Protein AF-A0A436ZNG6-F1 (afdb_monomer_lite)

Foldseek 3Di:
DAWFQPCLVHFTFDDDPDDDDDPVLCVLLCVLPVDDAPDDSSVVVSRNVSQVSQVVVVHHDAALDPVRVVDDPCRPDPDFGDQCDALRVVRHHRDVVSVDDDDQPDPCNVVVVVVVVVLQVQLPDDCCRPVVDPDDDDDDPRNPRPVVCVVVVHD

Organism: Arthrobotrys flagrans (NCBI:txid97331)

Radius of gyration: 19.86 Å; chains: 1; bounding box: 42×48×47 Å

pLDDT: mean 78.35, std 15.85, range [36.91, 95.5]

Structure (mmCIF, N/CA/C/O backbone):
data_AF-A0A436ZNG6-F1
#
_entry.id   AF-A0A436ZNG6-F1
#
loop_
_atom_site.group_PDB
_atom_site.id
_atom_site.type_symbol
_atom_site.label_atom_id
_atom_site.label_alt_id
_atom_site.label_comp_id
_atom_site.label_asym_id
_atom_site.label_entity_id
_atom_site.label_seq_id
_atom_site.pdbx_PDB_ins_code
_atom_site.Cartn_x
_atom_site.Cartn_y
_atom_site.Cartn_z
_atom_site.occupancy
_atom_site.B_iso_or_equiv
_atom_site.auth_seq_id
_atom_site.auth_comp_id
_atom_site.auth_asym_id
_atom_site.auth_atom_id
_atom_site.pdbx_PDB_model_num
ATOM 1 N N . MET A 1 1 ? -3.598 -1.957 -0.578 1.00 85.25 1 MET A N 1
ATOM 2 C CA . MET A 1 1 ? -4.016 -2.602 0.681 1.00 85.25 1 MET A CA 1
ATOM 3 C C . MET A 1 1 ? -2.782 -3.101 1.379 1.00 85.25 1 MET A C 1
ATOM 5 O O . MET A 1 1 ? -2.609 -2.779 2.544 1.00 85.25 1 MET A O 1
ATOM 9 N N . THR A 1 2 ? -1.914 -3.774 0.630 1.00 90.81 2 THR A N 1
ATOM 10 C CA . THR A 1 2 ? -0.556 -4.109 1.027 1.00 90.81 2 THR A CA 1
ATOM 11 C C . THR A 1 2 ? 0.456 -3.202 0.328 1.00 90.81 2 THR A C 1
ATOM 13 O O . THR A 1 2 ? 0.092 -2.440 -0.572 1.00 90.81 2 THR A O 1
ATOM 16 N N . PHE A 1 3 ? 1.711 -3.250 0.756 1.00 92.12 3 PHE A N 1
ATOM 17 C CA . PHE A 1 3 ? 2.832 -2.494 0.219 1.00 92.12 3 PHE A CA 1
ATOM 18 C C . PHE A 1 3 ? 3.901 -3.484 -0.224 1.00 92.12 3 PHE A C 1
ATOM 20 O O . PHE A 1 3 ? 4.238 -4.379 0.540 1.00 92.12 3 PHE A O 1
ATOM 27 N N . ASN A 1 4 ? 4.422 -3.339 -1.437 1.00 93.56 4 ASN A N 1
ATOM 28 C CA . ASN A 1 4 ? 5.529 -4.139 -1.941 1.00 93.56 4 ASN A CA 1
ATOM 29 C C . ASN A 1 4 ? 6.797 -3.287 -1.935 1.00 93.56 4 ASN A C 1
ATOM 31 O O . ASN A 1 4 ? 6.816 -2.187 -2.502 1.00 93.56 4 ASN A O 1
ATOM 35 N N . CYS A 1 5 ? 7.842 -3.782 -1.270 1.00 93.31 5 CYS A N 1
ATOM 36 C CA . CYS A 1 5 ? 9.083 -3.036 -1.101 1.00 93.31 5 CYS A CA 1
ATOM 37 C C . CYS A 1 5 ? 10.134 -3.341 -2.159 1.00 93.31 5 CYS A C 1
ATOM 39 O O . CYS A 1 5 ? 11.166 -2.659 -2.185 1.00 93.31 5 CYS A O 1
ATOM 41 N N . ASP A 1 6 ? 9.858 -4.288 -3.055 1.00 91.62 6 ASP A N 1
ATOM 42 C CA . ASP A 1 6 ? 10.644 -4.465 -4.259 1.00 91.62 6 ASP A CA 1
ATOM 43 C C . ASP A 1 6 ? 10.312 -3.326 -5.230 1.00 91.62 6 ASP A C 1
ATOM 45 O O . ASP A 1 6 ? 9.148 -3.127 -5.601 1.00 91.62 6 ASP A O 1
ATOM 49 N N . PRO A 1 7 ? 11.313 -2.543 -5.669 1.00 86.75 7 PRO A N 1
ATOM 50 C CA . PRO A 1 7 ? 11.101 -1.417 -6.565 1.00 86.75 7 PRO A CA 1
ATOM 51 C C . PRO A 1 7 ? 10.911 -1.914 -8.003 1.00 86.75 7 PRO A C 1
ATOM 53 O O . PRO A 1 7 ? 11.687 -1.586 -8.903 1.00 86.75 7 PRO A O 1
ATOM 56 N N . ILE A 1 8 ? 9.872 -2.714 -8.240 1.00 79.19 8 ILE A N 1
ATOM 57 C CA . ILE A 1 8 ? 9.480 -3.142 -9.580 1.00 79.19 8 ILE A CA 1
ATOM 58 C C . ILE A 1 8 ? 9.109 -1.875 -10.364 1.00 79.19 8 ILE A C 1
ATOM 60 O O . ILE A 1 8 ? 8.271 -1.077 -9.941 1.00 79.19 8 ILE A O 1
ATOM 64 N N . TYR A 1 9 ? 9.800 -1.641 -11.483 1.00 84.75 9 TYR A N 1
ATOM 65 C CA . TYR A 1 9 ? 9.771 -0.381 -12.244 1.00 84.75 9 TYR A CA 1
ATOM 66 C C . TYR A 1 9 ? 10.343 0.848 -11.511 1.00 84.75 9 TYR A C 1
ATOM 68 O O . TYR A 1 9 ? 10.040 1.987 -11.866 1.00 84.75 9 TYR A O 1
ATOM 76 N N . GLY A 1 10 ? 11.220 0.644 -10.528 1.00 86.06 10 GLY A N 1
ATOM 77 C CA . GLY A 1 10 ? 12.022 1.691 -9.888 1.00 86.06 10 GLY A CA 1
ATOM 78 C C . GLY A 1 10 ? 11.337 2.434 -8.741 1.00 86.06 10 GLY A C 1
ATOM 79 O O . GLY A 1 10 ? 11.902 3.403 -8.243 1.00 86.06 10 GLY A O 1
ATOM 80 N N . VAL A 1 11 ? 10.138 2.015 -8.326 1.00 90.44 11 VAL A N 1
ATOM 81 C CA . VAL A 1 11 ? 9.398 2.612 -7.202 1.00 90.44 11 VAL A CA 1
ATOM 82 C C . VAL A 1 11 ? 8.705 1.503 -6.408 1.00 90.44 11 VAL A C 1
ATOM 84 O O . VAL A 1 11 ? 8.101 0.602 -6.991 1.00 90.44 11 VAL A O 1
ATOM 87 N N . ARG A 1 12 ? 8.798 1.566 -5.076 1.00 92.62 12 ARG A N 1
ATOM 88 C CA . ARG A 1 12 ? 8.018 0.715 -4.165 1.00 92.62 12 ARG A CA 1
ATOM 89 C C . ARG A 1 12 ? 6.568 1.157 -4.183 1.00 92.62 12 ARG A C 1
ATOM 91 O O . ARG A 1 12 ? 6.310 2.356 -4.238 1.00 92.62 12 ARG A O 1
ATOM 98 N N . HIS A 1 13 ? 5.632 0.224 -4.154 1.00 93.44 13 HIS A N 1
ATOM 99 C CA . HIS A 1 13 ? 4.254 0.542 -4.502 1.00 93.44 13 HIS A CA 1
ATOM 100 C C . HIS A 1 13 ? 3.241 -0.188 -3.624 1.00 93.44 13 HIS A C 1
ATOM 102 O O . HIS A 1 13 ? 3.488 -1.311 -3.185 1.00 93.44 13 HIS A O 1
ATOM 108 N N . PRO A 1 14 ? 2.073 0.424 -3.368 1.00 92.38 14 PRO A N 1
ATOM 109 C CA . PRO A 1 14 ? 0.959 -0.275 -2.779 1.00 92.38 14 PRO A CA 1
ATOM 110 C C . PRO A 1 14 ? 0.359 -1.232 -3.812 1.00 92.38 14 PRO A C 1
ATOM 112 O O . PRO A 1 14 ? -0.076 -0.807 -4.884 1.00 92.38 14 PRO A O 1
ATOM 115 N N . GLN A 1 15 ? 0.266 -2.503 -3.440 1.00 90.19 15 GLN A N 1
ATOM 116 C CA . GLN A 1 15 ? -0.502 -3.504 -4.168 1.00 90.19 15 GLN A CA 1
ATOM 117 C C . GLN A 1 15 ? -1.955 -3.388 -3.713 1.00 90.19 15 GLN A C 1
ATOM 119 O O . GLN A 1 15 ? -2.289 -3.563 -2.528 1.00 90.19 15 GLN A O 1
ATOM 124 N N . SER A 1 16 ? -2.841 -2.950 -4.606 1.00 82.56 16 SER A N 1
ATOM 125 C CA . SER A 1 16 ? -4.195 -2.593 -4.188 1.00 82.56 16 SER A CA 1
ATOM 126 C C . SER A 1 16 ? -5.245 -2.688 -5.275 1.00 82.56 16 SER A C 1
ATOM 128 O O . SER A 1 16 ? -5.137 -2.077 -6.336 1.00 82.56 16 SER A O 1
ATOM 130 N N . MET A 1 17 ? -6.360 -3.314 -4.903 1.00 79.19 17 MET A N 1
ATOM 131 C CA . MET A 1 17 ? -7.608 -3.275 -5.664 1.00 79.19 17 MET A CA 1
ATOM 132 C C . MET A 1 17 ? -8.446 -2.022 -5.356 1.00 79.19 17 MET A C 1
ATOM 134 O O . MET A 1 17 ? -9.339 -1.678 -6.121 1.00 79.19 17 MET A O 1
ATOM 138 N N . ILE A 1 18 ? -8.170 -1.328 -4.243 1.00 85.12 18 ILE A N 1
ATOM 139 C CA . ILE A 1 18 ? -8.943 -0.165 -3.775 1.00 85.12 18 ILE A CA 1
ATOM 140 C C . ILE A 1 18 ? -7.989 0.969 -3.381 1.00 85.12 18 ILE A C 1
ATOM 142 O O . ILE A 1 18 ? -7.026 0.747 -2.648 1.00 85.12 18 ILE A O 1
ATOM 146 N N . PHE A 1 19 ? -8.260 2.193 -3.835 1.00 88.00 19 PHE A N 1
ATOM 147 C CA . PHE A 1 19 ? -7.550 3.399 -3.400 1.00 88.00 19 PHE A CA 1
ATOM 148 C C . PHE A 1 19 ? -8.512 4.292 -2.626 1.00 88.00 19 PHE A C 1
ATOM 150 O O . PHE A 1 19 ? -9.585 4.628 -3.122 1.00 88.00 19 PHE A O 1
ATOM 157 N N . ALA A 1 20 ? -8.118 4.678 -1.417 1.00 88.38 20 ALA A N 1
ATOM 158 C CA . ALA A 1 20 ? -8.790 5.721 -0.660 1.00 88.38 20 ALA A CA 1
ATOM 159 C C . ALA A 1 20 ? -8.040 7.031 -0.905 1.00 88.38 20 ALA A C 1
ATOM 161 O O . ALA A 1 20 ? -6.853 7.136 -0.611 1.00 88.38 20 ALA A O 1
ATOM 162 N N . THR A 1 21 ? -8.719 7.999 -1.506 1.00 90.44 21 THR A N 1
ATOM 163 C CA . THR A 1 21 ? -8.119 9.255 -1.955 1.00 90.44 21 THR A CA 1
ATOM 164 C C . THR A 1 21 ? -9.147 10.374 -1.860 1.00 90.44 21 THR A C 1
ATOM 166 O O . THR A 1 21 ? -10.346 10.139 -2.008 1.00 90.44 21 THR A O 1
ATOM 169 N N . ASP A 1 22 ? -8.677 11.597 -1.636 1.00 92.06 22 ASP A N 1
ATOM 170 C CA . ASP A 1 22 ? -9.490 12.803 -1.747 1.00 92.06 22 ASP A CA 1
ATOM 171 C C . ASP A 1 22 ? -9.611 13.263 -3.214 1.00 92.06 22 ASP A C 1
ATOM 173 O O . ASP A 1 22 ? -9.225 12.556 -4.153 1.00 92.06 22 ASP A O 1
ATOM 177 N N . ARG A 1 23 ? -10.160 14.466 -3.422 1.00 95.38 23 ARG A N 1
ATOM 178 C CA . ARG A 1 23 ? -10.303 15.063 -4.756 1.00 95.38 23 ARG A CA 1
ATOM 179 C C . ARG A 1 23 ? -8.954 15.334 -5.432 1.00 95.38 23 ARG A C 1
ATOM 181 O O . ARG A 1 23 ? -8.871 15.255 -6.655 1.00 95.38 23 ARG A O 1
ATOM 188 N N . ILE A 1 24 ? -7.922 15.689 -4.671 1.00 95.25 24 ILE A N 1
ATOM 189 C CA . ILE A 1 24 ? -6.602 15.992 -5.228 1.00 95.25 24 ILE A CA 1
ATOM 190 C C . ILE A 1 24 ? -5.949 14.688 -5.677 1.00 95.25 24 ILE A C 1
ATOM 192 O O . ILE A 1 24 ? -5.571 14.568 -6.839 1.00 95.25 24 ILE A O 1
ATOM 196 N N . GLY A 1 25 ? -5.911 13.684 -4.803 1.00 92.88 25 GLY A N 1
ATOM 197 C CA . GLY A 1 25 ? -5.330 12.385 -5.108 1.00 92.88 25 GLY A CA 1
ATOM 198 C C . GLY A 1 25 ? -6.014 11.695 -6.288 1.00 92.88 25 GLY A C 1
ATOM 199 O O . GLY A 1 25 ? -5.319 11.146 -7.140 1.00 92.88 25 GLY A O 1
ATOM 200 N N . ILE A 1 26 ? -7.345 11.783 -6.432 1.00 94.06 26 ILE A N 1
ATOM 201 C CA . ILE A 1 26 ? -8.026 11.140 -7.563 1.00 94.06 26 ILE A CA 1
ATOM 202 C C . ILE A 1 26 ? -7.686 11.859 -8.866 1.00 94.06 26 ILE A C 1
ATOM 204 O O . ILE A 1 26 ? -7.401 11.200 -9.859 1.00 94.06 26 ILE A O 1
ATOM 208 N N . ASN A 1 27 ? -7.610 13.193 -8.861 1.00 95.31 27 ASN A N 1
ATOM 209 C CA . ASN A 1 27 ? -7.165 13.956 -10.027 1.00 95.31 27 ASN A CA 1
ATOM 210 C C . ASN A 1 27 ? -5.710 13.636 -10.401 1.00 95.31 27 ASN A C 1
ATOM 212 O O . ASN A 1 27 ? -5.394 13.575 -11.586 1.00 95.31 27 ASN A O 1
ATOM 216 N N . THR A 1 28 ? -4.847 13.381 -9.415 1.00 95.50 28 THR A N 1
ATOM 217 C CA . THR A 1 28 ? -3.463 12.935 -9.634 1.00 95.50 28 THR A CA 1
ATOM 218 C C . THR A 1 28 ? -3.398 11.509 -10.194 1.00 95.50 28 THR A C 1
ATOM 220 O O . THR A 1 28 ? -2.547 11.213 -11.031 1.00 95.50 28 THR A O 1
ATOM 223 N N . LEU A 1 29 ? -4.300 10.618 -9.768 1.00 93.31 29 LEU A N 1
ATOM 224 C CA . LEU A 1 29 ? -4.313 9.210 -10.178 1.00 93.31 29 LEU A CA 1
ATOM 225 C C . LEU A 1 29 ? -5.022 8.951 -11.512 1.00 93.31 29 LEU A C 1
ATOM 227 O O . LEU A 1 29 ? -4.643 8.028 -12.228 1.00 93.31 29 LEU A O 1
ATOM 231 N N . LEU A 1 30 ? -6.040 9.730 -11.878 1.00 92.25 30 LEU A N 1
ATOM 232 C CA . LEU A 1 30 ? -6.826 9.497 -13.097 1.00 92.25 30 LEU A CA 1
ATOM 233 C C . LEU A 1 30 ? -5.972 9.430 -14.382 1.00 92.25 30 LEU A C 1
ATOM 235 O O . LEU A 1 30 ? -6.187 8.509 -15.172 1.00 92.25 30 LEU A O 1
ATOM 239 N N . PRO A 1 31 ? -4.965 10.298 -14.604 1.00 90.88 31 PRO A N 1
ATOM 240 C CA . PRO A 1 31 ? -4.095 10.194 -15.776 1.00 90.88 31 PRO A CA 1
ATOM 241 C C . PRO A 1 31 ? -3.299 8.883 -15.851 1.00 90.88 31 PRO A C 1
ATOM 243 O O . PRO A 1 31 ? -2.981 8.430 -16.945 1.00 90.88 31 PRO A O 1
ATOM 246 N N . VAL A 1 32 ? -2.990 8.260 -14.707 1.00 89.25 32 VAL A N 1
ATOM 247 C CA . VAL A 1 32 ? -2.186 7.024 -14.631 1.00 89.25 32 VAL A CA 1
ATOM 248 C C . VAL A 1 32 ? -3.023 5.749 -14.469 1.00 89.25 32 VAL A C 1
ATOM 250 O O . VAL A 1 32 ? -2.511 4.660 -14.719 1.00 89.25 32 VAL A O 1
ATOM 253 N N . LYS A 1 33 ? -4.299 5.863 -14.067 1.00 86.00 33 LYS A N 1
ATOM 254 C CA . LYS A 1 33 ? -5.211 4.736 -13.780 1.00 86.00 33 LYS A CA 1
ATOM 255 C C . LYS A 1 33 ? -6.559 4.783 -14.509 1.00 86.00 33 LYS A C 1
ATOM 257 O O . LYS A 1 33 ? -7.491 4.088 -14.122 1.00 86.00 33 LYS A O 1
ATOM 262 N N . SER A 1 34 ? -6.677 5.565 -15.579 1.00 84.69 34 SER A N 1
ATOM 263 C CA . SER A 1 34 ? -7.900 5.645 -16.402 1.00 84.69 34 SER A CA 1
ATOM 264 C C . SER A 1 34 ? -8.076 4.492 -17.399 1.00 84.69 34 SER A C 1
ATOM 266 O O . SER A 1 34 ? -9.055 4.475 -18.143 1.00 84.69 34 SER A O 1
ATOM 268 N N . THR A 1 35 ? -7.159 3.524 -17.429 1.00 83.62 35 THR A N 1
ATOM 269 C CA . THR A 1 35 ? -7.173 2.411 -18.384 1.00 83.62 35 THR A CA 1
ATOM 270 C C . THR A 1 35 ? -7.314 1.061 -17.687 1.00 83.62 35 THR A C 1
ATOM 272 O O . THR A 1 35 ? -6.894 0.873 -16.545 1.00 83.62 35 THR A O 1
ATOM 275 N N . CYS A 1 36 ? -7.899 0.094 -18.396 1.00 86.44 36 CYS A N 1
ATOM 276 C CA . CYS A 1 36 ? -7.871 -1.304 -17.981 1.00 86.44 36 CYS A CA 1
ATOM 277 C C . CYS A 1 36 ? -6.521 -1.928 -18.354 1.00 86.44 36 CYS A C 1
ATOM 279 O O . CYS A 1 36 ? -6.042 -1.770 -19.478 1.00 86.44 36 CYS A O 1
ATOM 281 N N . PHE A 1 37 ? -5.928 -2.671 -17.425 1.00 89.62 37 PHE A N 1
ATOM 282 C CA . PHE A 1 37 ? -4.665 -3.374 -17.641 1.00 89.62 37 PHE A CA 1
ATOM 283 C C . PHE A 1 37 ? -4.911 -4.723 -18.328 1.00 89.62 37 PHE A C 1
ATOM 285 O O . PHE A 1 37 ? -5.787 -5.480 -17.919 1.00 89.62 37 PHE A O 1
ATOM 292 N N . LEU A 1 38 ? -4.145 -5.026 -19.380 1.00 90.25 38 LEU A N 1
ATOM 293 C CA . LEU A 1 38 ? -4.328 -6.241 -20.191 1.00 90.25 38 LEU A CA 1
ATOM 294 C C . LEU A 1 38 ? -3.750 -7.494 -19.528 1.00 90.25 38 LEU A C 1
ATOM 296 O O . LEU A 1 38 ? -4.160 -8.611 -19.830 1.00 90.25 38 LEU A O 1
ATOM 300 N N . ASN A 1 39 ? -2.754 -7.315 -18.664 1.00 91.38 39 ASN A N 1
ATOM 301 C CA . ASN A 1 39 ? -2.079 -8.401 -17.969 1.00 91.38 39 ASN A CA 1
ATOM 302 C C . ASN A 1 39 ? -1.546 -7.945 -16.607 1.00 91.38 39 ASN A C 1
ATOM 304 O O . ASN A 1 39 ? -1.474 -6.750 -16.308 1.00 91.38 39 ASN A O 1
ATOM 308 N N . TRP A 1 40 ? -1.129 -8.920 -15.803 1.00 88.12 40 TRP A N 1
ATOM 309 C CA . TRP A 1 40 ? -0.621 -8.695 -14.454 1.00 88.12 40 TRP A CA 1
ATOM 310 C C . TRP A 1 40 ? 0.564 -7.715 -14.408 1.00 88.12 40 TRP A C 1
ATOM 312 O O . TRP A 1 40 ? 0.526 -6.765 -13.634 1.00 88.12 40 TRP A O 1
ATOM 322 N N . LEU A 1 41 ? 1.561 -7.852 -15.293 1.00 89.25 41 LEU A N 1
ATOM 323 C CA . LEU A 1 41 ? 2.719 -6.942 -15.329 1.00 89.25 41 LEU A CA 1
ATOM 324 C C . LEU A 1 41 ? 2.311 -5.491 -15.612 1.00 89.25 41 LEU A C 1
ATOM 326 O O . LEU A 1 41 ? 2.820 -4.569 -14.980 1.00 89.25 41 LEU A O 1
ATOM 330 N N . SER A 1 42 ? 1.362 -5.276 -16.528 1.00 90.12 42 SER A N 1
ATOM 331 C CA . SER A 1 42 ? 0.834 -3.937 -16.806 1.00 90.12 42 SER A CA 1
ATOM 332 C C . SER A 1 42 ? 0.063 -3.350 -15.619 1.00 90.12 42 SER A C 1
ATOM 334 O O . SER A 1 42 ? 0.118 -2.141 -15.407 1.00 90.12 42 SER A O 1
ATOM 336 N N . ALA A 1 43 ? -0.587 -4.190 -14.805 1.00 89.50 43 ALA A N 1
ATOM 337 C CA . ALA A 1 43 ? -1.241 -3.755 -13.574 1.00 89.50 43 ALA A CA 1
ATOM 338 C C . ALA A 1 43 ? -0.218 -3.342 -12.505 1.00 89.50 43 ALA A C 1
ATOM 340 O O . ALA A 1 43 ? -0.345 -2.251 -11.951 1.00 89.50 43 ALA A O 1
ATOM 341 N N . VAL A 1 44 ? 0.839 -4.139 -12.296 1.00 90.44 44 VAL A N 1
ATOM 342 C CA . VAL A 1 44 ? 1.961 -3.794 -11.398 1.00 90.44 44 VAL A CA 1
ATOM 343 C C . VAL A 1 44 ? 2.628 -2.491 -11.844 1.00 90.44 44 VAL A C 1
ATOM 345 O O . VAL A 1 44 ? 2.876 -1.599 -11.037 1.00 90.44 44 VAL A O 1
ATOM 348 N N . TYR A 1 45 ? 2.842 -2.316 -13.150 1.00 90.88 45 TYR A N 1
ATOM 349 C CA . TYR A 1 45 ? 3.333 -1.053 -13.701 1.00 90.88 45 TYR A CA 1
ATOM 350 C C . TYR A 1 45 ? 2.407 0.128 -13.361 1.00 90.88 45 TYR A C 1
ATOM 352 O O . TYR A 1 45 ? 2.877 1.201 -12.975 1.00 90.88 45 TYR A O 1
ATOM 360 N N . GLY A 1 46 ? 1.089 -0.071 -13.447 1.00 91.38 46 GLY A N 1
ATOM 361 C CA . GLY A 1 46 ? 0.085 0.903 -13.022 1.00 91.38 46 GLY A CA 1
ATOM 362 C C . GLY 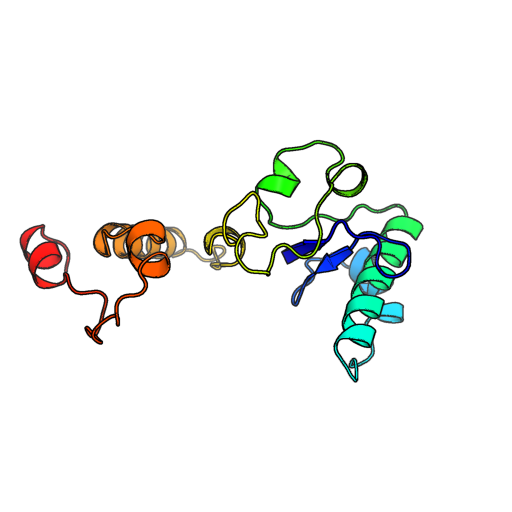A 1 46 ? 0.149 1.246 -11.530 1.00 91.38 46 GLY A C 1
ATOM 363 O O . GLY A 1 46 ? -0.022 2.411 -11.162 1.00 91.38 46 GLY A O 1
ATOM 364 N N . GLU A 1 47 ? 0.422 0.275 -10.659 1.00 91.75 47 GLU A N 1
ATOM 365 C CA . GLU A 1 47 ? 0.636 0.488 -9.219 1.00 91.75 47 GLU A CA 1
ATOM 366 C C . GLU A 1 47 ? 1.914 1.296 -8.945 1.00 91.75 47 GLU A C 1
ATOM 368 O O . GLU A 1 47 ? 1.865 2.314 -8.241 1.00 91.75 47 GLU A O 1
ATOM 373 N N . SER A 1 48 ? 3.035 0.935 -9.577 1.00 92.50 48 SER A N 1
ATOM 374 C CA . SER A 1 48 ? 4.294 1.688 -9.486 1.00 92.50 48 SER A CA 1
ATOM 375 C C . SER A 1 48 ? 4.148 3.124 -9.992 1.00 92.50 48 SER A C 1
ATOM 377 O O . SER A 1 48 ? 4.607 4.067 -9.342 1.00 92.50 48 SER A O 1
ATOM 379 N N . ASN A 1 49 ? 3.462 3.329 -11.119 1.00 92.94 49 ASN A N 1
ATOM 380 C CA . ASN A 1 49 ? 3.215 4.667 -11.659 1.00 92.94 49 ASN A CA 1
ATOM 381 C C . ASN A 1 49 ? 2.258 5.494 -10.802 1.00 92.94 49 ASN A C 1
ATOM 383 O O . ASN A 1 49 ? 2.464 6.697 -10.671 1.00 92.94 49 ASN A O 1
ATOM 387 N N . SER A 1 50 ? 1.256 4.868 -10.185 1.00 92.69 50 SER A N 1
ATOM 388 C CA . SER A 1 50 ? 0.363 5.547 -9.237 1.00 92.69 50 SER A CA 1
ATOM 389 C C . SER A 1 50 ? 1.134 6.101 -8.049 1.00 92.69 50 SER A C 1
ATOM 391 O O . SER A 1 50 ? 0.969 7.261 -7.682 1.00 92.69 50 SER A O 1
ATOM 393 N N . THR A 1 51 ? 2.034 5.290 -7.495 1.00 92.94 51 THR A N 1
ATOM 394 C CA . THR A 1 51 ? 2.895 5.700 -6.380 1.00 92.94 51 THR A CA 1
ATOM 395 C C . THR A 1 51 ? 3.792 6.854 -6.785 1.00 92.94 51 THR A C 1
ATOM 397 O O . THR A 1 51 ? 3.854 7.868 -6.096 1.00 92.94 51 THR A O 1
ATOM 400 N N . ARG A 1 52 ? 4.431 6.741 -7.954 1.00 93.44 52 ARG A N 1
ATOM 401 C CA . ARG A 1 52 ? 5.287 7.796 -8.498 1.00 93.44 52 ARG A CA 1
ATOM 402 C C . ARG A 1 52 ? 4.526 9.099 -8.716 1.00 93.44 52 ARG A C 1
ATOM 404 O O . ARG A 1 52 ? 5.052 10.153 -8.390 1.00 93.44 52 ARG A O 1
ATOM 411 N N . ALA A 1 53 ? 3.306 9.041 -9.249 1.00 94.56 53 ALA A N 1
ATOM 412 C CA . ALA A 1 53 ? 2.483 10.224 -9.481 1.00 94.56 53 ALA A CA 1
ATOM 413 C C . ALA A 1 53 ? 2.146 10.946 -8.169 1.00 94.56 53 ALA A C 1
ATOM 415 O O . ALA A 1 53 ? 2.274 12.165 -8.092 1.00 94.56 53 ALA A O 1
ATOM 416 N N . ILE A 1 54 ? 1.779 10.193 -7.129 1.00 93.75 54 ILE A N 1
ATOM 417 C CA . ILE A 1 54 ? 1.463 10.737 -5.802 1.00 93.75 54 ILE A CA 1
ATOM 418 C C . ILE A 1 54 ? 2.710 11.343 -5.139 1.00 93.75 54 ILE A C 1
ATOM 420 O O . ILE A 1 54 ? 2.654 12.486 -4.687 1.00 93.75 54 ILE A O 1
ATOM 424 N N . ILE A 1 55 ? 3.847 10.638 -5.168 1.00 91.75 55 ILE A N 1
ATOM 425 C CA . ILE A 1 55 ? 5.120 11.126 -4.607 1.00 91.75 55 ILE A CA 1
ATOM 426 C C . ILE A 1 55 ? 5.613 12.373 -5.352 1.00 91.75 55 ILE A C 1
ATOM 428 O O . ILE A 1 55 ? 5.980 13.361 -4.721 1.00 91.75 55 ILE A O 1
ATOM 432 N N . ASN A 1 56 ? 5.575 12.377 -6.688 1.00 94.12 56 ASN A N 1
ATOM 433 C CA . ASN A 1 56 ? 5.977 13.533 -7.497 1.00 94.12 56 ASN A CA 1
ATOM 434 C C . ASN A 1 56 ? 5.073 14.754 -7.274 1.00 94.12 56 ASN A C 1
ATOM 436 O O . ASN A 1 56 ? 5.517 15.883 -7.465 1.00 94.12 56 ASN A O 1
ATOM 440 N N . ALA A 1 57 ? 3.819 14.535 -6.873 1.00 94.00 57 ALA A N 1
ATOM 441 C CA . ALA A 1 57 ? 2.900 15.594 -6.472 1.00 94.00 57 ALA A CA 1
ATOM 442 C C . ALA A 1 57 ? 3.146 16.099 -5.032 1.00 94.00 57 ALA A C 1
ATOM 444 O O . ALA A 1 57 ? 2.443 17.000 -4.583 1.00 94.00 57 ALA A O 1
ATOM 445 N N . GLY A 1 58 ? 4.141 15.554 -4.318 1.00 93.62 58 GLY A N 1
ATOM 446 C CA . GLY A 1 58 ? 4.518 15.961 -2.962 1.00 93.62 58 GLY A CA 1
ATOM 447 C C . GLY A 1 58 ? 3.710 15.290 -1.851 1.00 93.62 58 GLY A C 1
ATOM 448 O O . GLY A 1 58 ? 3.727 15.768 -0.719 1.00 93.62 58 GLY A O 1
ATOM 449 N N . TYR A 1 59 ? 2.997 14.202 -2.156 1.00 91.56 59 TYR A N 1
ATOM 450 C CA . TYR A 1 59 ? 2.160 13.477 -1.201 1.00 91.56 59 TYR A CA 1
ATOM 451 C C . TYR A 1 59 ? 2.740 12.106 -0.854 1.00 91.56 59 TYR A C 1
ATOM 453 O O . TYR A 1 59 ? 3.537 11.529 -1.594 1.00 91.56 59 TYR A O 1
ATOM 461 N N . THR A 1 60 ? 2.302 11.560 0.277 1.00 88.75 60 THR A N 1
ATOM 462 C CA . THR A 1 60 ? 2.720 10.243 0.758 1.00 88.75 60 THR A CA 1
ATOM 463 C C . THR A 1 60 ? 1.702 9.165 0.402 1.00 88.75 60 THR A C 1
ATOM 465 O O . THR A 1 60 ? 0.520 9.426 0.171 1.00 88.75 60 THR A O 1
ATOM 468 N N . VAL A 1 61 ? 2.175 7.923 0.359 1.00 89.44 61 VAL A N 1
ATOM 469 C CA . VAL A 1 61 ? 1.337 6.730 0.218 1.00 89.44 61 VAL A CA 1
ATOM 470 C C . VAL A 1 61 ? 1.289 5.989 1.548 1.00 89.44 61 VAL A C 1
ATOM 472 O O . VAL A 1 61 ? 2.275 5.956 2.278 1.00 89.44 61 VAL A O 1
ATOM 475 N N . SER A 1 62 ? 0.145 5.387 1.861 1.00 89.56 62 SER A N 1
ATOM 476 C CA . SER A 1 62 ? -0.030 4.555 3.051 1.00 89.56 62 SER A CA 1
ATOM 477 C C . SER A 1 62 ? -0.883 3.333 2.732 1.00 89.56 62 SER A C 1
ATOM 479 O O . SER A 1 62 ? -1.617 3.304 1.738 1.00 89.56 62 SER A O 1
ATOM 481 N N . THR A 1 63 ? -0.756 2.303 3.561 1.00 88.94 63 THR A N 1
ATOM 482 C CA . THR A 1 63 ? -1.468 1.033 3.419 1.00 88.94 63 THR A CA 1
ATOM 483 C C . THR A 1 63 ? -2.056 0.600 4.755 1.00 88.94 63 THR A C 1
ATOM 485 O O . THR A 1 63 ? -1.708 1.144 5.797 1.00 88.94 63 THR A O 1
ATOM 488 N N . MET A 1 64 ? -2.972 -0.367 4.724 1.00 84.06 64 MET A N 1
ATOM 489 C CA . MET A 1 64 ? -3.672 -0.840 5.925 1.00 84.06 64 MET A CA 1
ATOM 490 C C . MET A 1 64 ? -2.885 -1.924 6.672 1.00 84.06 64 MET A C 1
ATOM 492 O O . MET A 1 64 ? -3.424 -2.560 7.572 1.00 84.06 64 MET A O 1
ATOM 496 N N . MET A 1 65 ? -1.623 -2.146 6.295 1.00 83.50 65 MET A N 1
ATOM 497 C CA . MET A 1 65 ? -0.783 -3.147 6.936 1.00 83.50 65 MET A CA 1
ATOM 498 C C . MET A 1 65 ? -0.392 -2.706 8.342 1.00 83.50 65 MET A C 1
ATOM 500 O O . MET A 1 65 ? 0.077 -1.579 8.537 1.00 83.50 65 MET A O 1
ATOM 504 N N . ALA A 1 66 ? -0.495 -3.620 9.305 1.00 83.56 66 ALA A N 1
ATOM 505 C CA . ALA A 1 66 ? -0.032 -3.362 10.667 1.00 83.56 66 ALA A CA 1
ATOM 506 C C . ALA A 1 66 ? 1.480 -3.086 10.687 1.00 83.56 66 ALA A C 1
ATOM 508 O O . ALA A 1 66 ? 1.940 -2.161 11.361 1.00 83.56 66 ALA A O 1
ATOM 509 N N . SER A 1 67 ? 2.249 -3.823 9.875 1.00 83.75 67 SER A N 1
ATOM 510 C CA . SER A 1 67 ? 3.684 -3.586 9.721 1.00 83.75 67 SER A CA 1
ATOM 511 C C . SER A 1 67 ? 3.988 -2.186 9.181 1.00 83.75 67 SER A C 1
ATOM 513 O O . SER A 1 67 ? 4.893 -1.532 9.700 1.00 83.75 67 SER A O 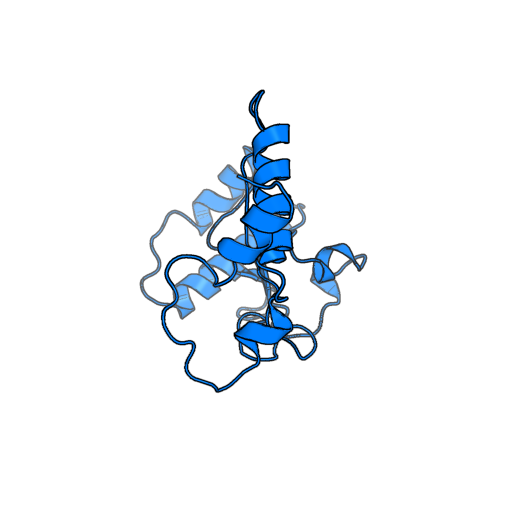1
ATOM 515 N N . PHE A 1 68 ? 3.202 -1.684 8.219 1.00 88.06 68 PHE A N 1
ATOM 516 C CA . PHE A 1 68 ? 3.368 -0.338 7.665 1.00 88.06 68 PHE A CA 1
ATOM 517 C C . PHE A 1 68 ? 3.174 0.739 8.734 1.00 88.06 68 PHE A C 1
ATOM 519 O O . PHE A 1 68 ? 3.977 1.661 8.836 1.00 88.06 68 PHE A O 1
ATOM 526 N N . ALA A 1 69 ? 2.142 0.601 9.568 1.00 83.69 69 ALA A N 1
ATOM 527 C CA . ALA A 1 69 ? 1.852 1.550 10.641 1.00 83.69 69 ALA A CA 1
ATOM 528 C C . ALA A 1 69 ? 2.849 1.483 11.817 1.00 83.69 69 ALA A C 1
ATOM 530 O O . ALA A 1 69 ? 2.918 2.415 12.615 1.00 83.69 69 ALA A O 1
ATOM 531 N N . SER A 1 70 ? 3.610 0.391 11.944 1.00 79.69 70 SER A N 1
ATOM 532 C CA . SER A 1 70 ? 4.536 0.165 13.064 1.00 79.69 70 SER A CA 1
ATOM 533 C C . SER A 1 70 ? 5.886 0.879 12.947 1.00 79.69 70 SER A C 1
ATOM 535 O O . SER A 1 70 ? 6.644 0.892 13.917 1.00 79.69 70 SER A O 1
ATOM 537 N N . GLN A 1 71 ? 6.217 1.446 11.782 1.00 76.62 71 GLN A N 1
ATOM 538 C CA . GLN A 1 71 ? 7.509 2.091 11.545 1.00 76.62 71 GLN A CA 1
ATOM 539 C C . GLN A 1 71 ? 7.327 3.446 10.871 1.00 76.62 71 GLN A C 1
ATOM 541 O O . GLN A 1 71 ? 6.600 3.585 9.887 1.00 76.62 71 GLN A O 1
ATOM 546 N N . GLU A 1 72 ? 8.052 4.438 11.376 1.00 72.19 72 GLU A N 1
ATOM 547 C CA . GLU A 1 72 ? 8.228 5.706 10.683 1.00 72.19 72 GLU A CA 1
ATOM 548 C C . GLU A 1 72 ? 9.064 5.463 9.415 1.00 72.19 72 GLU A C 1
ATOM 550 O O . GLU A 1 72 ? 10.066 4.744 9.452 1.00 72.19 72 GLU A O 1
ATOM 555 N N . GLU A 1 73 ? 8.632 6.021 8.282 1.00 81.19 73 GLU A N 1
ATOM 556 C CA . GLU A 1 73 ? 9.275 5.839 6.968 1.00 81.19 73 GLU A CA 1
ATOM 557 C C . GLU A 1 73 ? 9.256 4.388 6.434 1.00 81.19 73 GLU A C 1
ATOM 559 O O . GLU A 1 73 ? 10.202 3.924 5.782 1.00 81.19 73 GLU A O 1
ATOM 564 N N . TYR A 1 74 ? 8.183 3.631 6.706 1.00 85.69 74 TYR A N 1
ATOM 565 C CA . TYR A 1 74 ? 8.056 2.262 6.190 1.00 85.69 74 TYR A CA 1
ATOM 566 C C . TYR A 1 74 ? 8.221 2.209 4.666 1.00 85.69 74 TYR A C 1
ATOM 568 O O . TYR A 1 74 ? 8.958 1.365 4.158 1.00 85.69 74 TYR A O 1
ATOM 576 N N . ALA A 1 75 ? 7.598 3.136 3.931 1.00 86.06 75 ALA A N 1
ATOM 577 C CA . ALA A 1 75 ? 7.659 3.184 2.470 1.00 86.06 75 ALA A CA 1
ATOM 578 C C . ALA A 1 75 ? 9.094 3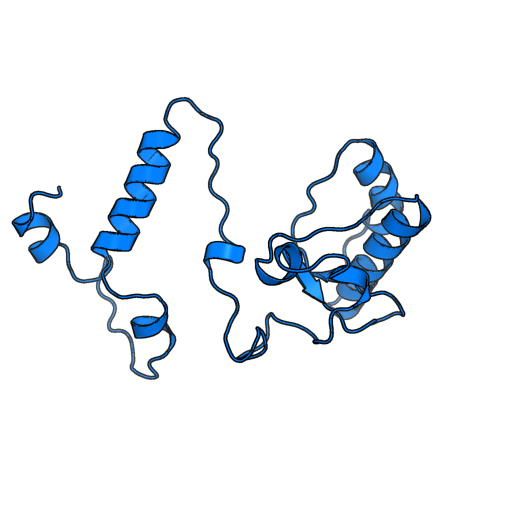.362 1.930 1.00 86.06 75 ALA A C 1
ATOM 580 O O . ALA A 1 75 ? 9.419 2.901 0.833 1.00 86.06 75 ALA A O 1
ATOM 581 N N . GLU A 1 76 ? 9.981 3.991 2.696 1.00 85.38 76 GLU A N 1
ATOM 582 C CA . GLU A 1 76 ? 11.361 4.292 2.326 1.00 85.38 76 GLU A CA 1
ATOM 583 C C . GLU A 1 76 ? 12.356 3.224 2.803 1.00 85.38 76 GLU A C 1
ATOM 585 O O . GLU A 1 76 ? 13.390 3.008 2.154 1.00 85.38 76 GLU A O 1
ATOM 590 N N . LYS A 1 77 ? 12.067 2.532 3.908 1.00 85.00 77 LYS A N 1
ATOM 591 C CA . LYS A 1 77 ? 13.037 1.643 4.573 1.00 85.00 77 LYS A CA 1
ATOM 592 C C . LYS A 1 77 ? 12.701 0.161 4.505 1.00 85.00 77 LYS A C 1
ATOM 594 O O . LYS A 1 77 ? 13.589 -0.654 4.766 1.00 85.00 77 LYS A O 1
ATOM 599 N N . CYS A 1 78 ? 11.473 -0.204 4.150 1.00 87.81 78 CYS A N 1
ATOM 600 C CA . CYS A 1 78 ? 11.052 -1.597 4.159 1.00 87.81 78 CYS A CA 1
ATOM 601 C C . CYS A 1 78 ? 11.867 -2.479 3.191 1.00 87.81 78 CYS A C 1
ATOM 603 O O . CYS A 1 78 ? 12.373 -2.028 2.155 1.00 87.81 78 CYS A O 1
ATOM 605 N N . LYS A 1 79 ? 12.025 -3.752 3.574 1.00 89.12 79 LYS A N 1
ATOM 606 C CA . LYS A 1 79 ? 12.838 -4.762 2.878 1.00 89.12 79 LYS A CA 1
ATOM 607 C C . LYS A 1 79 ? 12.086 -6.091 2.820 1.00 89.12 79 LYS A C 1
ATOM 609 O O . LYS A 1 79 ? 12.279 -6.945 3.678 1.00 89.12 79 LYS A O 1
ATOM 614 N N . HIS A 1 80 ? 11.211 -6.232 1.834 1.00 90.12 80 HIS A N 1
ATOM 615 C CA . HIS A 1 80 ? 10.510 -7.472 1.502 1.00 90.12 80 HIS A CA 1
ATOM 616 C C . HIS A 1 80 ? 9.874 -7.356 0.109 1.00 90.12 80 HIS A C 1
ATOM 618 O O . HIS A 1 80 ? 9.602 -6.251 -0.361 1.00 90.12 80 HIS A O 1
ATOM 624 N N . GLY A 1 81 ? 9.606 -8.492 -0.525 1.00 89.75 81 GLY A N 1
ATOM 625 C CA . GLY A 1 81 ? 8.890 -8.523 -1.794 1.00 89.75 81 GLY A CA 1
ATOM 626 C C . GLY A 1 81 ? 7.377 -8.513 -1.614 1.00 89.75 81 GLY A C 1
ATOM 627 O O . GLY A 1 81 ? 6.832 -7.851 -0.723 1.00 89.75 81 GLY A O 1
ATOM 628 N N . ASP A 1 82 ? 6.706 -9.278 -2.470 1.00 89.25 82 ASP A N 1
ATOM 629 C CA . ASP A 1 82 ? 5.262 -9.478 -2.422 1.00 89.25 82 ASP A CA 1
ATOM 630 C C . ASP A 1 82 ? 4.852 -10.273 -1.172 1.00 89.25 82 ASP A C 1
ATOM 632 O O . ASP A 1 82 ? 5.143 -11.463 -1.052 1.00 89.25 82 ASP A O 1
ATOM 636 N N . ILE A 1 83 ? 4.163 -9.606 -0.245 1.00 89.94 83 ILE A N 1
ATOM 637 C CA . ILE A 1 83 ? 3.713 -10.197 1.023 1.00 89.94 83 ILE A CA 1
ATOM 638 C C . ILE A 1 83 ? 2.435 -11.037 0.899 1.00 89.94 83 ILE A C 1
ATOM 640 O O . ILE A 1 83 ? 1.979 -11.603 1.889 1.00 89.94 83 ILE A O 1
ATOM 644 N N . LEU A 1 84 ? 1.828 -11.100 -0.290 1.00 88.19 84 LEU A N 1
ATOM 645 C CA . LEU A 1 84 ? 0.644 -11.921 -0.554 1.00 88.19 84 LEU A CA 1
ATOM 646 C C . LEU A 1 84 ? 1.002 -13.371 -0.915 1.00 88.19 84 LEU A C 1
ATOM 648 O O . LEU A 1 84 ? 0.106 -14.185 -1.139 1.00 88.19 84 LEU A O 1
ATOM 652 N N . LEU A 1 85 ? 2.295 -13.696 -0.983 1.00 86.44 85 LEU A N 1
ATOM 653 C CA . LEU A 1 85 ? 2.786 -15.058 -1.165 1.00 86.44 85 LEU A CA 1
ATOM 654 C C . LEU A 1 85 ? 2.793 -15.834 0.163 1.00 86.44 85 LEU A C 1
ATOM 656 O O . LEU A 1 85 ? 2.773 -15.257 1.251 1.00 86.44 85 LEU A O 1
ATOM 660 N N . ASP A 1 86 ? 2.837 -17.162 0.064 1.00 83.81 86 ASP A N 1
ATOM 661 C CA . ASP A 1 86 ? 2.920 -18.045 1.230 1.00 83.81 86 ASP A CA 1
ATOM 662 C C . ASP A 1 86 ? 4.167 -17.740 2.080 1.00 83.81 86 ASP A C 1
ATOM 664 O O . ASP A 1 86 ? 5.258 -17.537 1.541 1.00 83.81 86 ASP A O 1
ATOM 668 N N . SER A 1 87 ? 3.988 -17.666 3.403 1.00 85.69 87 SER A N 1
ATOM 669 C CA . SER A 1 87 ? 5.011 -17.275 4.393 1.00 85.69 87 SER A CA 1
ATOM 670 C C . SER A 1 87 ? 5.740 -15.938 4.141 1.00 85.69 87 SER A C 1
ATOM 672 O O . SER A 1 87 ? 6.763 -15.658 4.774 1.00 85.69 87 SER A O 1
ATOM 674 N N . ALA A 1 88 ? 5.251 -15.086 3.233 1.00 87.56 88 ALA A N 1
ATOM 675 C CA . ALA A 1 88 ? 5.945 -13.860 2.838 1.00 87.56 88 ALA A CA 1
ATOM 676 C C . ALA A 1 88 ? 5.689 -12.662 3.768 1.00 87.56 88 ALA A C 1
ATOM 678 O O . ALA A 1 88 ? 6.416 -11.667 3.705 1.00 87.56 88 ALA A O 1
ATOM 679 N N . TYR A 1 89 ? 4.703 -12.746 4.662 1.00 88.19 89 TYR A N 1
ATOM 680 C CA . TYR A 1 89 ? 4.406 -11.713 5.647 1.00 88.19 89 TYR A CA 1
ATOM 681 C C . TYR A 1 89 ? 5.083 -12.034 6.985 1.00 88.19 89 TYR A C 1
ATOM 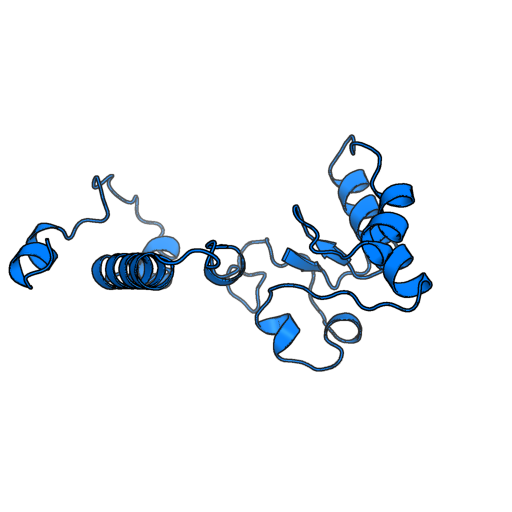683 O O . TYR A 1 89 ? 4.495 -12.635 7.876 1.00 88.19 89 TYR A O 1
ATOM 691 N N . PHE A 1 90 ? 6.357 -11.641 7.116 1.00 87.44 90 PHE A N 1
ATOM 692 C CA . PHE A 1 90 ? 7.180 -11.839 8.325 1.00 87.44 90 PHE A CA 1
ATOM 693 C C . PHE A 1 90 ? 7.293 -13.305 8.793 1.00 87.44 90 PHE A C 1
ATOM 695 O O . PHE A 1 90 ? 7.418 -13.571 9.985 1.00 87.44 90 PHE A O 1
ATOM 702 N N . GLY A 1 91 ? 7.305 -14.249 7.844 1.00 83.75 91 GLY A N 1
ATOM 703 C CA . GLY A 1 91 ? 7.342 -15.695 8.105 1.00 83.75 91 GLY A CA 1
ATOM 704 C C . GLY A 1 91 ? 5.962 -16.356 8.098 1.00 83.75 91 GLY A C 1
ATOM 705 O O . GLY A 1 91 ? 5.880 -17.580 8.027 1.00 83.75 91 GLY A O 1
ATOM 706 N N . ASP A 1 92 ? 4.904 -15.547 8.078 1.00 81.06 92 ASP A N 1
ATOM 707 C CA . ASP A 1 92 ? 3.508 -15.961 8.087 1.00 81.06 92 ASP A CA 1
ATOM 708 C C . ASP A 1 92 ? 2.771 -15.525 6.811 1.00 81.06 92 ASP A C 1
ATOM 710 O O . ASP A 1 92 ? 3.341 -14.944 5.882 1.00 81.06 92 ASP A O 1
ATOM 714 N N . THR A 1 93 ? 1.477 -15.837 6.747 1.00 82.19 93 THR A N 1
ATOM 715 C CA . THR A 1 93 ? 0.562 -15.316 5.725 1.00 82.19 93 THR A CA 1
ATOM 716 C C . THR A 1 93 ? -0.147 -14.064 6.237 1.00 82.19 93 THR A C 1
ATOM 718 O O . THR A 1 93 ? -0.360 -13.898 7.440 1.00 82.19 93 THR A O 1
ATOM 721 N N . LEU A 1 94 ? -0.508 -13.156 5.326 1.00 82.00 94 LEU A N 1
ATOM 722 C CA . LEU A 1 94 ? -1.180 -11.909 5.688 1.00 82.00 94 LEU A CA 1
ATOM 723 C C . LEU A 1 94 ? -2.479 -12.185 6.460 1.00 82.00 94 LEU A C 1
ATOM 725 O O . LEU A 1 94 ? -3.373 -12.882 5.974 1.00 82.00 94 LEU A O 1
ATOM 729 N N . HIS A 1 95 ? -2.599 -11.603 7.655 1.00 78.50 95 HIS A N 1
ATOM 730 C CA . HIS A 1 95 ? -3.742 -11.865 8.520 1.00 78.50 95 HIS A CA 1
ATOM 731 C C . HIS A 1 95 ? -5.041 -11.284 7.916 1.00 78.50 95 HIS A C 1
ATOM 733 O O . HIS A 1 95 ? -5.055 -10.116 7.517 1.00 78.50 95 HIS A O 1
ATOM 739 N N . PRO A 1 96 ? -6.174 -12.020 7.905 1.00 74.31 96 PRO A N 1
ATOM 740 C CA . PRO A 1 96 ? -7.439 -11.533 7.339 1.00 74.31 96 PRO A CA 1
ATOM 741 C C . PRO A 1 96 ? -7.913 -10.180 7.895 1.00 74.31 96 PRO A C 1
ATOM 743 O O . PRO A 1 96 ? -8.477 -9.374 7.161 1.00 74.31 96 PRO A O 1
ATOM 746 N N . TYR A 1 97 ? -7.631 -9.877 9.165 1.00 74.81 97 TYR A N 1
ATOM 747 C CA . TYR A 1 97 ? -7.947 -8.567 9.760 1.00 74.81 97 TYR A CA 1
ATOM 748 C C . TYR A 1 97 ? -7.257 -7.372 9.093 1.00 74.81 97 TYR A C 1
ATOM 750 O O . TYR A 1 97 ? -7.759 -6.261 9.212 1.00 74.81 97 TYR A O 1
ATOM 758 N N . GLU A 1 98 ? -6.161 -7.579 8.365 1.00 75.31 98 GLU A N 1
ATOM 759 C CA . GLU A 1 98 ? -5.500 -6.511 7.607 1.00 75.31 98 GLU A CA 1
ATOM 760 C C . GLU A 1 98 ? -6.162 -6.257 6.238 1.00 75.31 98 GLU A C 1
ATOM 762 O O . GLU A 1 98 ? -5.856 -5.273 5.564 1.00 75.31 98 GLU A O 1
ATOM 767 N N . THR A 1 99 ? -7.088 -7.129 5.811 1.00 76.44 99 THR A N 1
ATOM 768 C CA . THR A 1 99 ? -7.741 -7.069 4.487 1.00 76.44 99 THR A CA 1
ATOM 769 C C . THR A 1 99 ? -9.272 -7.004 4.532 1.00 76.44 99 THR A C 1
ATOM 771 O O . THR A 1 99 ? -9.897 -6.722 3.508 1.00 76.44 99 THR A O 1
ATOM 774 N N . ILE A 1 100 ? -9.896 -7.212 5.697 1.00 77.81 100 ILE A N 1
ATOM 775 C CA . ILE A 1 100 ? -11.351 -7.129 5.884 1.00 77.81 100 ILE A CA 1
ATOM 776 C C . ILE A 1 100 ? -11.768 -5.703 6.263 1.00 77.81 100 ILE A C 1
ATOM 778 O O . ILE A 1 1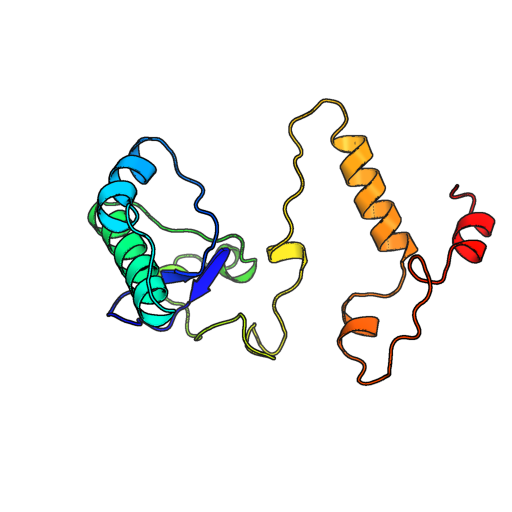00 ? -11.243 -5.109 7.202 1.00 77.81 100 ILE A O 1
ATOM 782 N N . PHE A 1 101 ? -12.792 -5.180 5.582 1.00 73.50 101 PHE A N 1
ATOM 783 C CA . PHE A 1 101 ? -13.381 -3.871 5.871 1.00 73.50 101 PHE A CA 1
ATOM 784 C C . PHE A 1 101 ? -14.855 -4.012 6.238 1.00 73.50 101 PHE A C 1
ATOM 786 O O . PHE A 1 101 ? -15.649 -4.525 5.451 1.00 73.50 101 PHE A O 1
ATOM 793 N N . GLN A 1 102 ? -15.238 -3.476 7.400 1.00 75.75 102 GLN A N 1
ATOM 794 C CA . GLN A 1 102 ? -16.632 -3.393 7.821 1.00 75.75 102 GLN A CA 1
ATOM 795 C C . GLN A 1 102 ? -17.080 -1.934 7.919 1.00 75.75 102 GLN A C 1
ATOM 797 O O . GLN A 1 102 ? -16.463 -1.105 8.587 1.00 75.75 102 GLN A O 1
ATOM 802 N N . LYS A 1 103 ? -18.202 -1.606 7.273 1.00 69.62 103 LYS A N 1
ATOM 803 C CA . LYS A 1 103 ? -18.787 -0.262 7.332 1.00 69.62 103 LYS A CA 1
ATOM 804 C C . LYS A 1 103 ? -19.271 0.053 8.754 1.00 69.62 103 LYS A C 1
ATOM 806 O O . LYS A 1 103 ? -20.238 -0.548 9.212 1.00 69.62 103 LYS A O 1
ATOM 811 N N . ALA A 1 104 ? -18.666 1.057 9.393 1.00 70.56 104 ALA A N 1
ATOM 812 C CA . ALA A 1 104 ? -19.018 1.498 10.750 1.00 70.56 104 ALA A CA 1
ATOM 813 C C . ALA A 1 104 ? -19.855 2.800 10.815 1.00 70.56 104 ALA A C 1
ATOM 815 O O . ALA A 1 104 ? -20.160 3.297 11.889 1.00 70.56 104 ALA A O 1
ATOM 816 N N . ASN A 1 105 ? -20.245 3.387 9.677 1.00 67.44 105 ASN A N 1
ATOM 817 C CA . ASN A 1 105 ? -20.864 4.725 9.627 1.00 67.44 105 ASN A CA 1
ATOM 818 C C . ASN A 1 105 ? -22.413 4.712 9.573 1.00 67.44 105 ASN A C 1
ATOM 820 O O . ASN A 1 105 ? -23.019 5.322 8.685 1.00 67.44 105 ASN A O 1
ATOM 824 N N . ARG A 1 106 ? -23.074 3.943 10.443 1.00 67.00 106 ARG A N 1
ATOM 825 C CA . ARG A 1 106 ? -24.548 3.891 10.573 1.00 67.00 106 ARG A CA 1
ATOM 826 C C . ARG A 1 106 ? -24.932 3.631 12.019 1.00 67.00 106 ARG A C 1
ATOM 828 O O . ARG A 1 106 ? -24.203 2.904 12.667 1.00 67.00 106 ARG A O 1
ATOM 835 N N . ASP A 1 107 ? -26.080 4.113 12.487 1.00 76.00 107 ASP A N 1
ATOM 836 C CA . ASP A 1 107 ? -26.487 4.049 13.907 1.00 76.00 107 ASP A CA 1
ATOM 837 C C . ASP A 1 107 ? -26.437 2.644 14.550 1.00 76.00 107 ASP A C 1
ATOM 839 O O . ASP A 1 107 ? -26.293 2.529 15.761 1.00 76.00 107 ASP A O 1
ATOM 843 N N . PHE A 1 108 ? -26.461 1.573 13.751 1.00 72.50 108 PHE A N 1
ATOM 844 C CA . PHE A 1 108 ? -26.359 0.170 14.182 1.00 72.50 108 PHE A CA 1
ATOM 845 C C . PHE A 1 108 ? -24.929 -0.418 14.157 1.00 72.50 108 PHE A C 1
ATOM 847 O O . PHE A 1 108 ? -24.742 -1.624 14.324 1.00 72.50 108 PHE A O 1
ATOM 854 N N . TRP A 1 109 ? -23.892 0.390 13.915 1.00 75.56 109 TRP A N 1
ATOM 855 C CA . TRP A 1 109 ? -22.516 -0.099 13.754 1.00 75.56 109 TRP A CA 1
ATOM 856 C C . TRP A 1 109 ? -21.983 -0.824 14.989 1.00 75.56 109 TRP A C 1
ATOM 858 O O . TRP A 1 109 ? -21.225 -1.782 14.853 1.00 75.56 109 TRP A O 1
ATOM 868 N N . ARG A 1 110 ? -22.399 -0.392 16.186 1.00 75.50 110 ARG A N 1
ATOM 869 C CA . ARG A 1 110 ? -22.005 -1.022 17.451 1.00 75.50 110 ARG A CA 1
ATOM 870 C C . ARG A 1 110 ? -22.523 -2.451 17.537 1.00 75.50 110 ARG A C 1
ATOM 872 O O . ARG A 1 110 ? -21.759 -3.334 17.904 1.00 75.50 110 ARG A O 1
ATOM 879 N N . ASP A 1 111 ? -23.771 -2.681 17.135 1.00 84.56 111 ASP A N 1
ATOM 880 C CA . ASP A 1 111 ? -24.375 -4.015 17.138 1.00 84.56 111 ASP A CA 1
ATOM 881 C C . ASP A 1 111 ? -23.741 -4.916 16.082 1.00 84.56 111 ASP A C 1
ATOM 883 O O . ASP A 1 111 ? -23.495 -6.089 16.342 1.00 84.56 111 ASP A O 1
ATOM 887 N N . VAL A 1 112 ? -23.405 -4.367 14.911 1.00 82.06 112 VAL A N 1
ATOM 888 C CA . VAL A 1 112 ? -22.714 -5.119 13.854 1.00 82.06 112 VAL A CA 1
ATOM 889 C C . VAL A 1 112 ? -21.300 -5.506 14.274 1.00 82.06 112 VAL A C 1
ATOM 891 O O . VAL A 1 112 ? -20.937 -6.669 14.132 1.00 82.06 112 VAL A O 1
ATOM 894 N N . LEU A 1 113 ? -20.505 -4.576 14.815 1.00 80.56 113 LEU A N 1
ATOM 895 C CA . LEU A 1 113 ? -19.169 -4.909 15.316 1.00 80.56 113 LEU A CA 1
ATOM 896 C C . LEU A 1 113 ? -19.253 -5.906 16.469 1.00 80.56 113 LEU A C 1
ATOM 898 O O . LEU A 1 113 ? -18.537 -6.900 16.449 1.00 80.56 113 LEU A O 1
ATOM 902 N N . LYS A 1 114 ? -20.180 -5.698 17.413 1.00 82.38 114 LYS A N 1
ATOM 903 C CA . LYS A 1 114 ? -20.430 -6.641 18.505 1.00 82.38 114 LYS A CA 1
ATOM 904 C C . LYS A 1 114 ? -20.767 -8.033 17.971 1.00 82.38 114 LYS A C 1
ATOM 906 O O . LYS A 1 114 ? -20.176 -8.998 18.431 1.00 82.38 114 LYS A O 1
ATOM 911 N N . LYS A 1 115 ? -21.649 -8.145 16.972 1.00 84.56 115 LYS A N 1
ATOM 912 C CA . LYS A 1 115 ? -22.014 -9.429 16.352 1.00 84.56 115 LYS A CA 1
ATOM 913 C C . LYS A 1 115 ? -20.849 -10.092 15.628 1.00 84.56 115 LYS A C 1
ATOM 915 O O . LYS A 1 115 ? -20.686 -11.299 15.744 1.00 84.56 115 LYS A O 1
ATOM 920 N N . LEU A 1 116 ? -20.030 -9.325 14.912 1.00 82.88 116 LEU A N 1
ATOM 921 C CA . LEU A 1 116 ? -18.841 -9.853 14.240 1.00 82.88 116 LEU A CA 1
ATOM 922 C C . LEU A 1 116 ? -17.798 -10.356 15.245 1.00 82.88 116 LEU A C 1
ATOM 924 O O . LEU A 1 116 ? -17.236 -11.431 15.039 1.00 82.88 116 LEU A O 1
ATOM 928 N N . THR A 1 117 ? -17.579 -9.626 16.341 1.00 78.00 117 THR A N 1
ATOM 929 C CA . THR A 1 117 ? -16.729 -10.076 17.451 1.00 78.00 117 THR A CA 1
ATOM 930 C C . THR A 1 117 ? -17.302 -11.334 18.101 1.00 78.00 117 THR A C 1
ATOM 932 O O . THR A 1 117 ? -16.600 -12.334 18.170 1.00 78.00 117 THR A O 1
ATOM 935 N N . GLU A 1 118 ? -18.593 -11.338 18.462 1.00 81.56 118 GLU A N 1
ATOM 936 C CA . GLU A 1 118 ? -19.282 -12.510 19.025 1.00 81.56 118 GLU A CA 1
ATOM 937 C C . GLU A 1 118 ? -19.136 -13.740 18.122 1.00 81.56 118 GLU A C 1
ATOM 939 O O . GLU A 1 118 ? -18.759 -14.802 18.599 1.00 81.56 118 GLU A O 1
ATOM 944 N N . TRP A 1 119 ? -19.400 -13.630 16.817 1.00 80.00 119 TRP A N 1
ATOM 945 C CA . TRP A 1 119 ? -19.278 -14.764 15.893 1.00 80.00 119 TRP A CA 1
ATOM 946 C C . TRP A 1 119 ? -17.845 -15.262 15.741 1.00 80.00 119 TRP A C 1
ATOM 948 O O . TRP A 1 119 ? -17.635 -16.464 15.600 1.00 80.00 119 TRP A O 1
ATOM 958 N N . THR A 1 120 ? -16.870 -14.357 15.787 1.00 77.12 120 THR A N 1
ATOM 959 C CA . THR A 1 120 ? -15.452 -14.723 15.754 1.00 77.12 120 THR A CA 1
ATOM 960 C C . THR A 1 120 ? -15.063 -15.477 17.029 1.00 77.12 120 THR A C 1
ATOM 962 O O . THR A 1 120 ? -14.460 -16.545 16.946 1.00 77.12 120 THR A O 1
ATOM 965 N N . ASP A 1 121 ? -15.463 -14.984 18.202 1.00 70.75 121 ASP A N 1
ATOM 966 C CA . ASP A 1 121 ? -15.175 -15.631 19.487 1.00 70.75 121 ASP A CA 1
ATOM 967 C C . ASP A 1 121 ? -15.896 -16.988 19.604 1.00 70.75 121 ASP A C 1
ATOM 969 O O . ASP A 1 121 ? -15.321 -17.985 20.051 1.00 70.75 121 ASP A O 1
ATOM 973 N N . LEU A 1 122 ? -17.149 -17.057 19.138 1.00 73.38 122 LEU A N 1
ATOM 974 C CA . LEU A 1 122 ? -17.966 -18.273 19.112 1.00 73.38 122 LEU A CA 1
ATOM 975 C C . LEU A 1 122 ? -17.477 -19.307 18.099 1.00 73.38 122 LEU A C 1
ATOM 977 O O . LEU A 1 122 ? -17.713 -20.500 18.311 1.00 73.38 122 LEU A O 1
ATOM 981 N N . ALA A 1 123 ? -16.759 -18.908 17.047 1.00 68.75 123 ALA A N 1
ATOM 982 C CA . ALA A 1 123 ? -16.064 -19.864 16.189 1.00 68.75 123 ALA A CA 1
ATOM 983 C C . ALA A 1 123 ? -15.065 -20.690 17.018 1.00 68.75 123 ALA A C 1
ATOM 985 O O . ALA A 1 123 ? -14.962 -21.898 16.814 1.00 68.75 123 ALA A O 1
ATOM 986 N N . GLY A 1 124 ? -14.410 -20.041 1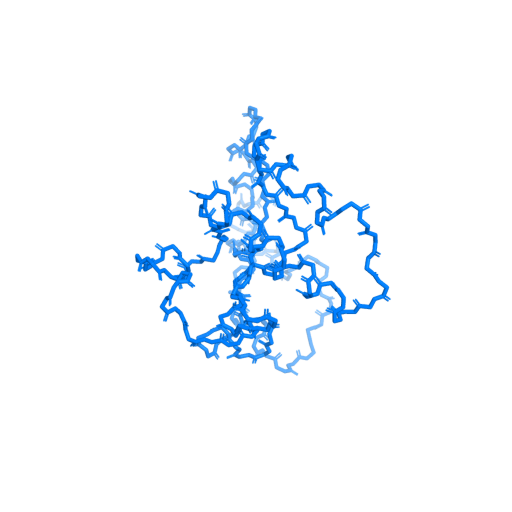8.000 1.00 62.84 124 GLY A N 1
ATOM 987 C CA . GLY A 1 124 ? -13.418 -20.551 18.969 1.00 62.84 124 GLY A CA 1
ATOM 988 C C . GLY A 1 124 ? -12.545 -21.691 18.485 1.00 62.84 124 GLY A C 1
ATOM 989 O O . GLY A 1 124 ? -12.237 -22.644 19.199 1.00 62.84 124 GLY A O 1
ATOM 990 N N . HIS A 1 125 ? -12.126 -21.494 17.255 1.00 62.00 125 HIS A N 1
ATOM 991 C CA . HIS A 1 125 ? -10.808 -21.785 16.775 1.00 62.00 125 HIS A CA 1
ATOM 992 C C . HIS A 1 125 ? -10.227 -20.442 16.316 1.00 62.00 125 HIS A C 1
ATOM 994 O O . HIS A 1 125 ? -10.934 -19.564 15.817 1.00 62.00 125 HIS A O 1
ATOM 1000 N N . SER A 1 126 ? -8.929 -20.271 16.470 1.00 61.72 126 SER A N 1
ATOM 1001 C CA . SER A 1 126 ? -8.183 -19.203 15.824 1.00 61.72 126 SER A CA 1
ATOM 1002 C C . SER A 1 126 ? -8.014 -19.502 14.330 1.00 61.72 126 SER A C 1
ATOM 1004 O O . SER A 1 126 ? -8.111 -20.648 13.878 1.00 61.72 126 SER A O 1
ATOM 1006 N N . SER A 1 127 ? -7.733 -18.463 13.543 1.00 58.53 127 SER A N 1
ATOM 1007 C CA . SER A 1 127 ? -7.287 -18.610 12.150 1.00 58.53 127 SER A CA 1
ATOM 1008 C C . SER A 1 127 ? -6.052 -19.518 12.054 1.00 58.53 127 SER A C 1
ATOM 1010 O O . SER A 1 127 ? -5.963 -20.330 11.135 1.00 58.53 127 SER A O 1
ATOM 1012 N N . TRP A 1 128 ? -5.160 -19.459 13.048 1.00 53.06 128 TRP A N 1
ATOM 1013 C CA . TRP A 1 128 ? -3.976 -20.313 13.171 1.00 53.06 128 TRP A CA 1
ATOM 1014 C C . TRP A 1 128 ? -4.287 -21.809 13.265 1.00 53.06 128 TRP A C 1
ATOM 1016 O O . TRP A 1 128 ? -3.639 -22.620 12.605 1.00 53.06 128 TRP A O 1
ATOM 1026 N N . GLU A 1 129 ? -5.295 -22.187 14.050 1.00 58.28 129 GLU A N 1
ATOM 1027 C CA . GLU A 1 129 ? -5.658 -23.592 14.275 1.00 58.28 129 GLU A CA 1
ATOM 1028 C C . GLU A 1 129 ? -6.331 -24.252 13.066 1.00 58.28 129 GLU A C 1
ATOM 1030 O O . GLU A 1 129 ? -6.254 -25.475 12.916 1.00 58.28 129 GLU A O 1
ATOM 1035 N N . VAL A 1 130 ? -6.989 -23.459 12.214 1.00 62.19 130 VAL A N 1
ATOM 1036 C CA . VAL A 1 130 ? -7.766 -23.952 11.066 1.00 62.19 130 VAL A CA 1
ATOM 1037 C C . VAL A 1 130 ? -7.018 -23.809 9.749 1.00 62.19 130 VAL A C 1
ATOM 1039 O O . VAL A 1 130 ? -6.996 -24.758 8.971 1.00 62.19 130 VAL A O 1
ATOM 1042 N N . CYS A 1 131 ? -6.369 -22.672 9.495 1.00 57.06 131 CYS A N 1
ATOM 1043 C CA . CYS A 1 131 ? -5.690 -22.426 8.221 1.00 57.06 131 CYS A CA 1
ATOM 1044 C C . CYS A 1 131 ? -4.293 -23.069 8.144 1.00 57.06 131 CYS A C 1
ATOM 1046 O O . CYS A 1 131 ? -3.780 -23.263 7.047 1.00 57.06 131 CYS A O 1
ATOM 1048 N N . GLY A 1 132 ? -3.684 -23.427 9.283 1.00 53.50 132 GLY A N 1
ATOM 1049 C CA . GLY A 1 132 ? -2.368 -24.081 9.344 1.00 53.50 132 GLY A CA 1
ATOM 1050 C C . GLY A 1 132 ? -2.392 -25.615 9.250 1.00 53.50 132 GLY A C 1
ATOM 1051 O O . GLY A 1 132 ? -1.332 -26.242 9.196 1.00 53.50 132 GLY A O 1
ATOM 1052 N N . LYS A 1 133 ? -3.571 -26.254 9.243 1.00 54.81 133 LYS A N 1
ATOM 1053 C CA . LYS A 1 133 ? -3.692 -27.720 9.159 1.00 54.81 133 LYS A CA 1
ATOM 1054 C C . LYS A 1 133 ? -3.828 -28.183 7.706 1.00 54.81 133 LYS A C 1
ATOM 1056 O O . LYS A 1 133 ? -4.698 -27.724 6.980 1.00 54.81 133 LYS A O 1
ATOM 1061 N N . LYS A 1 134 ? -3.028 -29.181 7.311 1.00 49.66 134 LYS A N 1
ATOM 1062 C CA . LYS A 1 134 ? -3.165 -29.925 6.036 1.00 49.66 134 LYS A CA 1
ATOM 1063 C C . LYS A 1 134 ? -4.326 -30.936 6.027 1.00 49.66 134 LYS A C 1
ATOM 1065 O O . LYS A 1 134 ? -4.421 -31.740 5.104 1.00 49.66 134 LYS A O 1
ATOM 1070 N N . GLU A 1 135 ? -5.166 -30.953 7.057 1.00 53.81 135 GLU A N 1
ATOM 1071 C CA . GLU A 1 135 ? -6.298 -31.877 7.130 1.00 53.81 135 GLU A CA 1
ATOM 1072 C C . GLU A 1 135 ? -7.515 -31.319 6.392 1.00 53.81 135 GLU A C 1
ATOM 1074 O O . GLU A 1 135 ? -7.821 -30.130 6.456 1.00 53.81 135 GLU A O 1
ATOM 1079 N N . GLU A 1 136 ? -8.221 -32.210 5.699 1.00 47.28 136 GLU A N 1
ATOM 1080 C CA . GLU A 1 136 ? -9.452 -31.912 4.978 1.00 47.28 136 GLU A CA 1
ATOM 1081 C C . GLU A 1 136 ? -10.524 -31.434 5.976 1.00 47.28 136 GLU A C 1
ATOM 1083 O O . GLU A 1 136 ? -11.059 -32.214 6.772 1.00 47.28 136 GLU A O 1
ATOM 1088 N N . LEU A 1 137 ? -10.818 -30.130 5.973 1.00 47.47 137 LEU A N 1
ATOM 1089 C CA . LEU A 1 137 ? -11.898 -29.562 6.775 1.00 47.47 137 LEU A CA 1
ATOM 1090 C C . LEU A 1 137 ? -13.219 -30.162 6.285 1.00 47.47 137 LEU A C 1
ATOM 1092 O O . LEU A 1 137 ? -13.724 -29.805 5.220 1.00 47.47 137 LEU A O 1
ATOM 1096 N N . LYS A 1 138 ? -13.789 -31.096 7.056 1.00 44.38 138 LYS A N 1
ATOM 1097 C CA . LYS A 1 138 ? -15.118 -31.640 6.756 1.00 44.38 138 LYS A CA 1
ATOM 1098 C C . LYS A 1 138 ? -16.127 -30.484 6.740 1.00 44.38 138 LYS A C 1
ATOM 1100 O O . LYS A 1 138 ? -16.112 -29.677 7.672 1.00 44.38 138 LYS A O 1
ATOM 1105 N N . PRO A 1 139 ? -17.008 -30.391 5.728 1.00 36.91 139 PRO A N 1
ATOM 1106 C CA . PRO A 1 139 ? -17.941 -29.283 5.607 1.00 36.91 139 PRO A CA 1
ATOM 1107 C C . PRO A 1 139 ? -18.963 -29.367 6.740 1.00 36.91 139 PRO A C 1
ATOM 1109 O O . PRO A 1 139 ? -19.922 -30.134 6.692 1.00 36.91 139 PRO A O 1
ATOM 1112 N N . LEU A 1 140 ? -18.744 -28.582 7.789 1.00 41.91 140 LEU A N 1
ATOM 1113 C CA . LEU A 1 140 ? -19.731 -28.339 8.825 1.00 41.91 140 LEU A CA 1
ATOM 1114 C C . LEU A 1 140 ? -20.398 -27.014 8.478 1.00 41.91 140 LEU A C 1
ATOM 1116 O O . LEU A 1 140 ? -19.779 -25.956 8.586 1.00 41.91 140 LEU A O 1
ATOM 1120 N N . GLY A 1 141 ? -21.648 -27.081 8.015 1.00 37.84 141 GLY A N 1
ATOM 1121 C CA . GLY A 1 141 ? -22.485 -25.898 7.835 1.00 37.84 141 GLY A CA 1
ATOM 1122 C C . GLY A 1 141 ? -22.414 -25.024 9.089 1.00 37.84 141 GLY A C 1
ATOM 1123 O O . GLY A 1 141 ? -22.772 -25.480 10.169 1.00 37.84 141 GLY A O 1
ATOM 1124 N N . GLY A 1 142 ? -21.873 -23.811 8.936 1.00 41.66 142 GLY A N 1
ATOM 1125 C CA . GLY A 1 142 ? -21.572 -22.875 10.021 1.00 41.66 142 GLY A CA 1
ATOM 1126 C C . GLY A 1 142 ? -20.685 -23.473 11.118 1.00 41.66 142 GLY A C 1
ATOM 1127 O O . GLY A 1 142 ? -21.206 -24.023 12.071 1.00 41.66 142 GLY A O 1
ATOM 1128 N N . TRP A 1 143 ? -19.362 -23.370 10.991 1.00 44.16 143 TRP A N 1
ATOM 1129 C CA . TRP A 1 143 ? -18.330 -23.468 12.048 1.00 44.16 143 TRP A CA 1
ATOM 1130 C C . TRP A 1 143 ? -18.631 -24.291 13.332 1.00 44.16 143 TRP A C 1
ATOM 1132 O O . TRP A 1 143 ? -18.323 -23.870 14.442 1.00 44.16 143 TRP A O 1
ATOM 1142 N N . GLY A 1 144 ? -19.219 -25.483 13.201 1.00 45.69 144 GLY A N 1
ATOM 1143 C CA . GLY A 1 144 ? -19.093 -26.632 14.109 1.00 45.69 144 GLY A CA 1
ATOM 1144 C C . GLY A 1 144 ? -19.575 -26.562 15.569 1.00 45.69 144 GLY A C 1
ATOM 1145 O O . GLY A 1 144 ? -19.626 -27.625 16.179 1.00 45.69 144 GLY A O 1
ATOM 1146 N N . ARG A 1 145 ? -19.945 -25.410 16.154 1.00 48.97 145 ARG A N 1
ATOM 1147 C CA . ARG A 1 145 ? -20.156 -25.291 17.624 1.00 48.97 145 ARG A CA 1
ATOM 1148 C C . ARG A 1 145 ? -21.491 -24.692 18.086 1.00 48.97 145 ARG A C 1
ATOM 1150 O O . ARG A 1 145 ? -21.628 -24.284 19.237 1.00 48.97 145 ARG A O 1
ATOM 1157 N N . TRP A 1 146 ? -22.529 -24.705 17.245 1.00 50.38 146 TRP A N 1
ATOM 1158 C CA . TRP A 1 146 ? -23.861 -24.172 17.604 1.00 50.38 146 TRP A CA 1
ATOM 1159 C C . TRP A 1 146 ? -24.463 -24.787 18.874 1.00 50.38 146 TRP A C 1
ATOM 1161 O O . TRP A 1 146 ? -25.124 -24.093 19.641 1.00 50.38 146 TRP A O 1
ATOM 1171 N N . LYS A 1 147 ? -24.220 -26.080 19.133 1.00 50.72 147 LYS A N 1
ATOM 1172 C CA . LYS A 1 147 ? -24.725 -26.739 20.348 1.00 50.72 147 LYS A CA 1
ATOM 1173 C C . LYS A 1 147 ? -24.063 -26.206 21.620 1.00 50.72 147 LYS A C 1
ATOM 1175 O O . LYS A 1 147 ? -24.725 -26.107 22.643 1.00 50.72 147 LYS A O 1
ATOM 1180 N N . GLU A 1 148 ? -22.786 -25.846 21.561 1.00 50.41 148 GLU A N 1
ATOM 1181 C CA . GLU A 1 148 ? -22.026 -25.329 22.707 1.00 50.41 148 GLU A CA 1
ATOM 1182 C C . GLU A 1 148 ? -22.323 -23.846 22.951 1.00 50.41 148 GLU A C 1
ATOM 1184 O O . GLU A 1 148 ? -22.535 -23.450 24.096 1.00 50.41 148 GLU A O 1
ATOM 1189 N N . ALA A 1 149 ? -22.468 -23.057 21.881 1.00 47.75 149 ALA A N 1
ATOM 1190 C CA . ALA A 1 149 ? -22.944 -21.674 21.950 1.00 47.75 149 ALA A CA 1
ATOM 1191 C C . ALA A 1 149 ? -24.356 -21.579 22.563 1.00 47.75 149 ALA A C 1
ATOM 1193 O O . ALA A 1 149 ? -24.589 -20.773 23.467 1.00 47.75 149 ALA A O 1
ATOM 1194 N N . SER A 1 150 ? -25.257 -22.480 22.149 1.00 54.44 150 SER A N 1
ATOM 1195 C CA . SER A 1 150 ? -26.605 -22.629 22.713 1.00 54.44 150 SER A CA 1
ATOM 1196 C C . SER A 1 150 ? -26.582 -22.949 24.214 1.00 54.44 150 SER A C 1
ATOM 1198 O O . SER A 1 150 ? -27.368 -22.385 24.975 1.00 54.44 150 SER A O 1
ATOM 1200 N N . MET A 1 151 ? -25.661 -23.807 24.667 1.00 54.81 151 MET A N 1
ATOM 1201 C CA . MET A 1 151 ? -25.509 -24.150 26.088 1.00 54.81 151 MET A CA 1
ATOM 1202 C C . MET A 1 151 ? -24.954 -22.993 26.937 1.00 54.81 151 MET A C 1
ATOM 1204 O O . MET A 1 151 ? -25.203 -22.950 28.139 1.00 54.81 151 MET A O 1
ATOM 1208 N N . MET A 1 152 ? -24.248 -22.037 26.324 1.00 51.19 152 MET A N 1
ATOM 1209 C CA . MET A 1 152 ? -23.729 -20.825 26.975 1.00 51.19 152 MET A CA 1
ATOM 1210 C C . MET A 1 152 ? -24.694 -19.626 26.912 1.00 51.19 152 MET A C 1
ATOM 1212 O O . MET A 1 152 ? -24.337 -18.532 27.345 1.00 51.19 152 MET A O 1
ATOM 1216 N N . GLY A 1 153 ? -25.919 -19.817 26.409 1.00 41.75 153 GLY A N 1
ATOM 1217 C CA . GLY A 1 153 ? -26.955 -18.779 26.376 1.00 41.75 153 GLY A CA 1
ATOM 1218 C C . GLY A 1 153 ? -26.843 -17.795 25.209 1.00 41.75 153 GLY A C 1
ATOM 1219 O O . GLY A 1 153 ? -27.512 -16.761 25.225 1.00 41.75 153 GLY A O 1
ATOM 1220 N N . TYR A 1 154 ? -26.030 -18.104 24.197 1.00 39.91 154 TYR A N 1
ATOM 1221 C CA . TYR A 1 154 ? -26.056 -17.392 22.922 1.00 39.91 154 TYR A CA 1
ATOM 1222 C C . TYR A 1 154 ? -27.163 -17.986 22.028 1.00 39.91 154 TYR A C 1
ATOM 1224 O O . TYR A 1 154 ? -27.348 -19.205 22.049 1.00 39.91 154 TYR A O 1
ATOM 1232 N N . PRO A 1 155 ? -27.934 -17.153 21.299 1.00 51.28 155 PRO A N 1
ATOM 1233 C CA . PRO A 1 155 ? -29.009 -17.622 20.424 1.00 51.28 155 PRO A CA 1
ATOM 1234 C C . PRO A 1 155 ? -28.500 -18.492 19.270 1.00 51.28 155 PRO A C 1
ATOM 1236 O O . PRO A 1 155 ? -27.394 -18.206 18.754 1.00 51.28 155 PRO A O 1
#

Sequence (155 aa):
MTFNCDPIYGVRHPQSMIFATDRIGINTLLPVKSTCFLNWLSAVYGESNSTRAIINAGYTVSTMMASFASQEEYAEKCKHGDILLDSAYFGDTLHPYETIFQKANRDFWRDVLKKLTEWTDLAGHSSWEVCGKKEELKPLGGWGRWKEASMMGYP

Secondary structure (DSSP, 8-state):
-EEE-S-GGGS-EEE-S-----HHHHHHHHHHHSS--SSHHHHHHHHHHHHHHHHHTT-----S-HHHHTSTTHHHH---S-TTSTTTBTTBPPPGGGT------STTHHHHHHHHHHHHHHH-S-HHHHHT--S-----SSSS-HHHHHHTT--